Protein AF-A0A9E3NY22-F1 (afdb_monomer)

Radius of gyration: 21.85 Å; Cα contacts (8 Å, |Δi|>4): 59; chains: 1; bounding box: 36×54×56 Å

Foldseek 3Di:
DDDDDDDDDDDDDDDDPDDDDDDDPPPPDLDLPQVLQRLLLVLLVVLLVQDDPVVSVVSVVVSVVVSVVSNVLSVDPVSSVVVNVVSNVSSVVQVPDPSRD

pLDDT: mean 80.0, std 20.66, range [36.31, 97.12]

Structure (mmCIF, N/CA/C/O backbone):
data_AF-A0A9E3NY22-F1
#
_entry.id   AF-A0A9E3NY22-F1
#
loop_
_atom_site.group_PDB
_atom_site.id
_atom_site.type_symbol
_atom_site.label_atom_id
_atom_site.label_alt_id
_atom_site.label_comp_id
_atom_site.label_asym_id
_atom_site.label_entity_id
_atom_site.label_seq_id
_atom_site.pdbx_PDB_ins_code
_atom_site.Cartn_x
_atom_site.Cartn_y
_atom_site.Cartn_z
_atom_site.occupancy
_atom_site.B_iso_or_equiv
_atom_site.auth_seq_id
_atom_site.auth_comp_id
_atom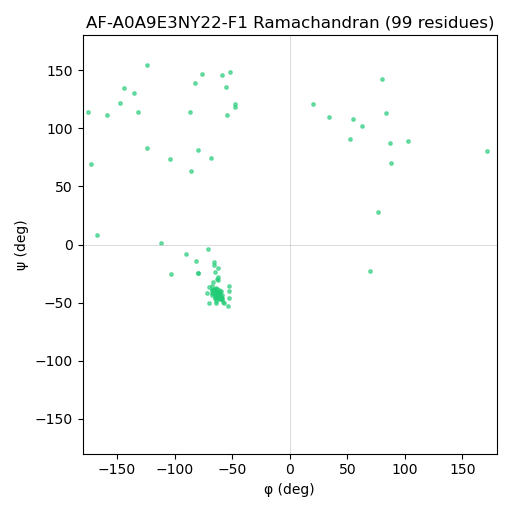_site.auth_asym_id
_atom_site.auth_atom_id
_atom_site.pdbx_PDB_model_num
ATOM 1 N N . MET A 1 1 ? -17.532 44.642 30.532 1.00 47.47 1 MET A N 1
ATOM 2 C CA . MET A 1 1 ? -17.579 44.009 29.195 1.00 47.47 1 MET A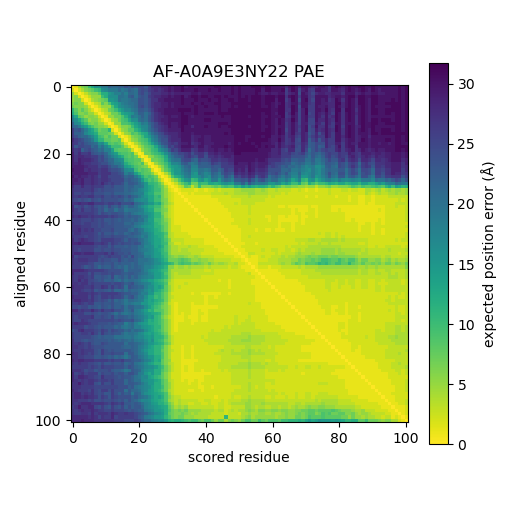 CA 1
ATOM 3 C C . MET A 1 1 ? -16.280 44.417 28.505 1.00 47.47 1 MET A C 1
ATOM 5 O O . MET A 1 1 ? -16.144 45.592 28.230 1.00 47.47 1 MET A O 1
ATOM 9 N N . THR A 1 2 ? -15.215 43.622 28.385 1.00 36.31 2 THR A N 1
ATOM 10 C CA . THR A 1 2 ? -15.110 42.170 28.200 1.00 36.31 2 THR A CA 1
ATOM 11 C C . THR A 1 2 ? -13.710 41.722 28.657 1.00 36.31 2 THR A C 1
ATOM 13 O O . THR A 1 2 ? -12.732 42.068 28.013 1.00 36.31 2 THR A O 1
ATOM 16 N N . LYS A 1 3 ? -13.668 40.977 29.777 1.00 45.28 3 LYS A N 1
ATOM 17 C CA . LYS A 1 3 ? -12.682 39.933 30.149 1.00 45.28 3 LYS A CA 1
ATOM 18 C C . LYS A 1 3 ? -11.195 40.356 30.076 1.00 45.28 3 LYS A C 1
ATOM 20 O O . LYS A 1 3 ? -10.580 40.263 29.027 1.00 45.28 3 LYS A O 1
ATOM 25 N N . MET A 1 4 ? -10.565 40.874 31.142 1.00 47.03 4 MET A N 1
ATOM 26 C CA . MET A 1 4 ? -9.982 40.089 32.262 1.00 47.0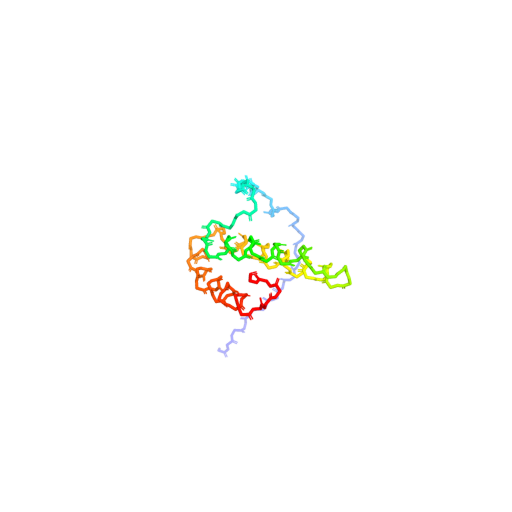3 4 MET A CA 1
ATOM 27 C C . MET A 1 4 ? -9.728 38.622 31.866 1.00 47.03 4 MET A C 1
ATOM 29 O O . MET A 1 4 ? -10.661 37.933 31.470 1.00 47.03 4 MET A O 1
ATOM 33 N N . ILE A 1 5 ? -8.517 38.078 31.918 1.00 52.38 5 ILE A N 1
ATOM 34 C CA . ILE A 1 5 ? -7.754 37.652 33.106 1.00 52.38 5 ILE A CA 1
ATOM 35 C C . ILE A 1 5 ? -6.393 37.230 32.490 1.00 52.38 5 ILE A C 1
ATOM 37 O O . ILE A 1 5 ? -6.382 36.471 31.527 1.00 52.38 5 ILE A O 1
ATOM 41 N N . VAL A 1 6 ? -5.278 37.918 32.776 1.00 44.03 6 VAL A N 1
ATOM 42 C CA . VAL A 1 6 ? -4.275 37.486 33.778 1.00 44.03 6 VAL A CA 1
ATOM 43 C C . VAL A 1 6 ? -3.797 36.057 33.452 1.00 44.03 6 VAL A C 1
ATOM 45 O O . VAL A 1 6 ? -4.557 35.107 33.513 1.00 44.03 6 VAL A O 1
ATOM 48 N N . GLY A 1 7 ? -2.579 35.845 32.963 1.00 43.50 7 GLY A N 1
ATOM 49 C CA . GLY A 1 7 ? -1.356 36.149 33.698 1.00 43.50 7 GLY A CA 1
ATOM 50 C C . GLY A 1 7 ? -1.067 35.024 34.702 1.00 43.50 7 GLY A C 1
ATOM 51 O O . GLY A 1 7 ? -1.992 34.522 35.324 1.00 43.50 7 GLY A O 1
ATOM 52 N N . VAL A 1 8 ? 0.220 34.703 34.873 1.00 48.53 8 VAL A N 1
ATOM 53 C CA . VAL A 1 8 ? 0.835 33.654 35.723 1.00 48.53 8 VAL A CA 1
ATOM 54 C C . VAL A 1 8 ? 1.267 32.437 34.894 1.00 48.53 8 VAL A C 1
ATOM 56 O O . VAL A 1 8 ? 0.462 31.603 34.506 1.00 48.53 8 VAL A O 1
ATOM 59 N N . ILE A 1 9 ? 2.497 32.415 34.371 1.00 49.12 9 ILE A N 1
ATOM 60 C CA . ILE A 1 9 ? 3.783 32.223 35.078 1.00 49.12 9 ILE A CA 1
ATOM 61 C C . ILE A 1 9 ? 3.857 30.846 35.743 1.00 49.12 9 ILE A C 1
ATOM 63 O O . ILE A 1 9 ? 3.311 30.616 36.812 1.00 49.12 9 ILE A O 1
ATOM 67 N N . ALA A 1 10 ? 4.595 29.977 35.052 1.00 60.19 10 ALA A N 1
ATOM 68 C CA . ALA A 1 10 ? 5.581 29.039 35.574 1.00 60.19 10 ALA A CA 1
ATOM 69 C C . ALA A 1 10 ? 5.326 28.424 36.960 1.00 60.19 10 ALA A C 1
ATOM 71 O O . ALA A 1 10 ? 5.612 29.034 37.988 1.00 60.19 10 ALA A O 1
ATOM 72 N N . LEU A 1 11 ? 5.014 27.126 36.961 1.00 51.62 11 LEU A N 1
ATOM 73 C CA . LEU A 1 11 ? 5.545 26.220 37.971 1.00 51.62 11 LEU A CA 1
ATOM 74 C C . LEU A 1 11 ? 6.032 24.923 37.314 1.00 51.62 11 LEU A C 1
ATOM 76 O O . LEU A 1 11 ? 5.350 24.308 36.500 1.00 51.62 11 LEU A O 1
ATOM 80 N N . CYS A 1 12 ? 7.256 24.561 37.677 1.00 51.03 12 CYS A N 1
ATOM 81 C CA . CYS A 1 12 ? 7.947 23.321 37.370 1.00 51.03 12 CYS A CA 1
ATOM 82 C C . CYS A 1 12 ? 7.113 22.104 37.815 1.00 51.03 12 CYS A C 1
ATOM 84 O O . CYS A 1 12 ? 6.603 22.092 38.933 1.00 51.03 12 CYS A O 1
ATOM 86 N N . GLY A 1 13 ? 7.011 21.074 36.973 1.00 47.62 13 GLY A N 1
ATOM 87 C CA . GLY A 1 13 ? 6.252 19.860 37.283 1.00 47.62 13 GLY A CA 1
ATOM 88 C C . GLY A 1 13 ? 6.442 18.769 36.237 1.00 47.62 13 GLY A C 1
ATOM 89 O O . GLY A 1 13 ? 5.543 18.471 35.459 1.00 47.62 13 GLY A O 1
ATOM 90 N N . LEU A 1 14 ? 7.651 18.215 36.203 1.00 60.56 14 LEU A N 1
ATOM 91 C CA . LEU A 1 14 ? 8.003 16.959 35.546 1.00 60.56 14 LEU A CA 1
ATOM 92 C C . LEU A 1 14 ? 7.052 15.824 36.005 1.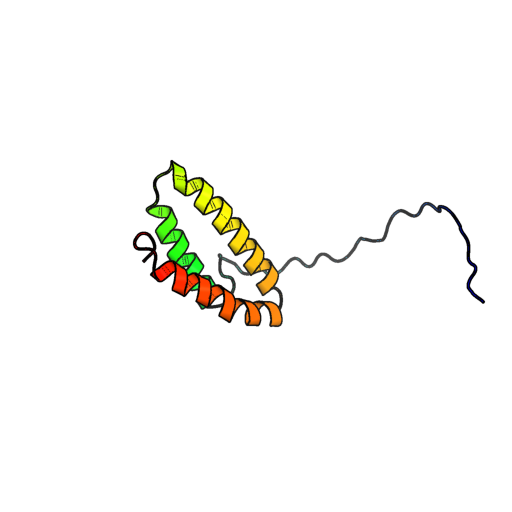00 60.56 14 LEU A C 1
ATOM 94 O O . LEU A 1 14 ? 6.663 15.797 37.171 1.00 60.56 14 LEU A O 1
ATOM 98 N N . CYS A 1 15 ? 6.794 14.862 35.106 1.00 49.06 15 CYS A N 1
ATOM 99 C CA . CYS A 1 15 ? 6.201 13.528 35.347 1.00 49.06 15 CYS A CA 1
ATOM 100 C C . CYS A 1 15 ? 4.658 13.409 35.338 1.00 49.06 15 CYS A C 1
ATOM 102 O O . CYS A 1 15 ? 4.049 13.386 36.400 1.00 49.06 15 CYS A O 1
ATOM 104 N N . ALA A 1 16 ? 4.045 13.195 34.157 1.00 53.72 16 ALA A N 1
ATOM 105 C CA . ALA A 1 16 ? 2.811 12.383 34.022 1.00 53.72 16 ALA A CA 1
ATOM 106 C C . ALA A 1 16 ? 2.398 11.974 32.581 1.00 53.72 16 ALA A C 1
ATOM 108 O O . ALA A 1 16 ? 1.336 11.382 32.420 1.00 53.72 16 ALA A O 1
ATOM 109 N N . PHE A 1 17 ? 3.195 12.186 31.523 1.00 55.72 17 PHE A N 1
ATOM 110 C CA . PHE A 1 17 ? 2.991 11.433 30.267 1.00 55.72 17 PHE A CA 1
ATOM 111 C C . PHE A 1 17 ? 3.732 10.091 30.352 1.00 55.72 17 PHE A C 1
ATOM 113 O O . PHE A 1 17 ? 4.700 9.846 29.638 1.00 55.72 17 PHE A O 1
ATOM 120 N N . ALA A 1 18 ? 3.323 9.242 31.295 1.00 54.91 18 ALA A N 1
ATOM 121 C CA . ALA A 1 18 ? 3.807 7.872 31.413 1.00 54.91 18 ALA A CA 1
ATOM 122 C C . ALA A 1 18 ? 2.674 6.942 31.865 1.00 54.91 18 ALA A C 1
ATOM 124 O O . ALA A 1 18 ? 1.965 7.239 32.822 1.00 54.91 18 ALA A O 1
ATOM 125 N N . CYS A 1 19 ? 2.603 5.802 31.169 1.00 41.22 19 CYS A N 1
ATOM 126 C CA . CYS A 1 19 ? 1.631 4.703 31.214 1.00 41.22 19 CYS A CA 1
ATOM 127 C C . CYS A 1 19 ? 0.362 4.962 30.365 1.00 41.22 19 CYS A C 1
ATOM 129 O O . CYS A 1 19 ? -0.435 5.829 30.674 1.00 41.22 19 CYS A O 1
ATOM 131 N N . ASN A 1 20 ? 0.086 4.235 29.279 1.00 53.91 20 ASN A N 1
ATOM 132 C CA . ASN A 1 20 ? 0.309 2.804 29.127 1.00 53.91 20 ASN A CA 1
ATOM 133 C C . ASN A 1 20 ? 0.662 2.405 27.685 1.00 53.91 20 ASN A C 1
ATOM 135 O O . ASN A 1 20 ? -0.103 2.599 26.741 1.00 53.91 20 ASN A O 1
ATOM 139 N N . LYS A 1 21 ? 1.834 1.786 27.571 1.00 57.78 21 LYS A N 1
ATOM 140 C CA . LYS A 1 21 ? 2.228 0.867 26.513 1.00 57.78 21 LYS A CA 1
ATOM 141 C C . LYS A 1 21 ? 1.178 -0.246 26.428 1.00 57.78 21 LYS A C 1
ATOM 143 O O . LYS A 1 21 ? 1.114 -1.104 27.298 1.00 57.78 21 LYS A O 1
ATOM 148 N N . LYS A 1 22 ? 0.419 -0.273 25.336 1.00 41.09 22 LYS A N 1
ATOM 149 C CA . LYS A 1 22 ? 0.000 -1.540 24.738 1.00 41.09 22 LYS A CA 1
ATOM 150 C C . LYS A 1 22 ? 0.439 -1.548 23.282 1.00 41.09 22 LYS A C 1
ATOM 152 O O . LYS A 1 22 ? -0.306 -1.208 22.371 1.00 41.09 22 LYS A O 1
ATOM 157 N N . GLU A 1 23 ? 1.703 -1.923 23.099 1.00 51.97 23 GLU A N 1
ATOM 158 C CA . GLU A 1 23 ? 2.026 -2.848 22.018 1.00 51.97 23 GLU A CA 1
ATOM 159 C C . GLU A 1 23 ? 1.016 -3.993 22.095 1.00 51.97 23 GLU A C 1
ATOM 161 O O . GLU A 1 23 ? 0.871 -4.613 23.145 1.00 51.97 23 GLU A O 1
ATOM 166 N N . GLU A 1 24 ? 0.234 -4.152 21.034 1.00 45.25 24 GLU A N 1
ATOM 167 C CA . GLU A 1 24 ? 0.072 -5.401 20.286 1.00 45.25 24 GLU A CA 1
ATOM 168 C C . GLU A 1 24 ? -1.078 -5.212 19.290 1.00 45.25 24 GLU A C 1
ATOM 170 O O . GLU A 1 24 ? -2.207 -5.647 19.490 1.00 45.25 24 GLU A O 1
ATOM 175 N N . ALA A 1 25 ? -0.772 -4.575 18.162 1.00 44.22 25 ALA A N 1
ATOM 176 C CA . ALA A 1 25 ? -1.301 -5.064 16.900 1.00 44.22 25 ALA A CA 1
ATOM 177 C C . ALA A 1 25 ? -0.140 -5.780 16.215 1.00 44.22 25 ALA A C 1
ATOM 179 O O . ALA A 1 25 ? 0.485 -5.270 15.288 1.00 44.22 25 ALA A O 1
ATOM 180 N N . SER A 1 26 ? 0.180 -6.967 16.732 1.00 43.66 26 SER A N 1
ATOM 181 C CA . SER A 1 26 ? 0.946 -7.953 15.983 1.00 43.66 26 SER A CA 1
ATOM 182 C C . SER A 1 26 ? 0.050 -8.452 14.845 1.00 43.66 26 SER A C 1
ATOM 184 O O . SER A 1 26 ? -0.516 -9.538 14.895 1.00 43.66 26 SER A O 1
ATOM 186 N N . ALA A 1 27 ? -0.137 -7.620 13.818 1.00 45.41 27 ALA A N 1
ATOM 187 C CA . ALA A 1 27 ? -0.486 -8.101 12.493 1.00 45.41 27 ALA A CA 1
ATOM 188 C C . ALA A 1 27 ? 0.829 -8.579 11.880 1.00 45.41 27 ALA A C 1
ATOM 190 O O . ALA A 1 27 ? 1.538 -7.851 11.185 1.00 45.41 27 ALA A O 1
ATOM 191 N N . SER A 1 28 ? 1.204 -9.797 12.264 1.00 41.47 28 SER A N 1
ATOM 192 C CA . SER A 1 28 ? 2.286 -10.532 11.631 1.00 41.47 28 SER A CA 1
ATOM 193 C C . SER A 1 28 ? 2.108 -10.475 10.112 1.00 41.47 28 SER A C 1
ATOM 195 O O . SER A 1 28 ? 1.093 -10.918 9.586 1.00 41.47 28 SER A O 1
ATOM 197 N N . GLY A 1 29 ? 3.112 -9.924 9.427 1.00 48.22 29 GLY A N 1
ATOM 198 C CA . GLY A 1 29 ? 3.327 -10.127 7.996 1.00 48.22 29 GLY A CA 1
ATOM 199 C C . GLY A 1 29 ? 2.602 -9.166 7.058 1.00 48.22 29 GLY A C 1
ATOM 200 O O . GLY A 1 29 ? 1.724 -9.586 6.320 1.00 48.22 29 GLY A O 1
ATOM 201 N N . GLY A 1 30 ? 3.022 -7.897 7.018 1.00 62.12 30 GLY A N 1
ATOM 202 C CA . GLY A 1 30 ? 2.872 -7.014 5.845 1.00 62.12 30 GLY A CA 1
ATOM 203 C C . GLY A 1 30 ? 1.462 -6.534 5.470 1.00 62.12 30 GLY A C 1
ATOM 204 O O . GLY A 1 30 ? 1.361 -5.482 4.846 1.00 62.12 30 GLY A O 1
ATOM 205 N N . ALA A 1 31 ? 0.410 -7.239 5.882 1.00 77.19 31 ALA A N 1
ATOM 206 C CA . ALA A 1 31 ? -0.968 -6.990 5.490 1.00 77.19 31 ALA A CA 1
ATOM 207 C C . ALA A 1 31 ? -1.630 -5.877 6.320 1.00 77.19 31 ALA A C 1
ATOM 209 O O . ALA A 1 31 ? -1.479 -5.798 7.541 1.00 77.19 31 ALA A O 1
ATOM 210 N 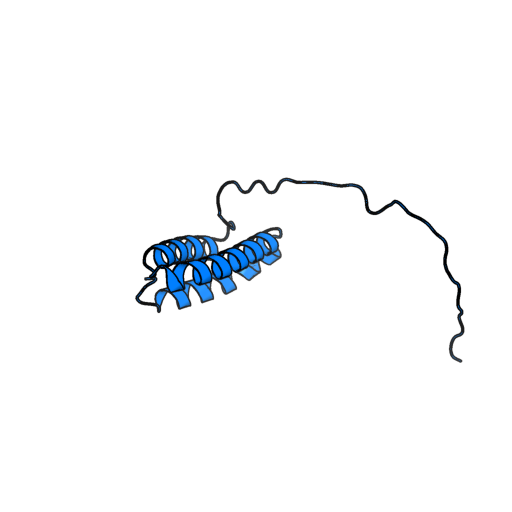N . ILE A 1 32 ? -2.396 -5.034 5.635 1.00 92.69 32 ILE A N 1
ATOM 211 C CA . ILE A 1 32 ? -3.251 -3.964 6.162 1.00 92.69 32 ILE A CA 1
ATOM 212 C C . ILE A 1 32 ? -4.576 -4.546 6.683 1.00 92.69 32 ILE A C 1
ATOM 214 O O . ILE A 1 32 ? -5.222 -3.970 7.566 1.00 92.69 32 ILE A O 1
ATOM 218 N N . GLY A 1 33 ? -4.986 -5.709 6.162 1.00 93.19 33 GLY A N 1
ATOM 219 C CA . GLY A 1 33 ? -6.272 -6.329 6.478 1.00 93.19 33 GLY A CA 1
ATOM 220 C C . GLY A 1 33 ? -7.437 -5.645 5.760 1.00 93.19 33 GLY A C 1
ATOM 221 O O . GLY A 1 33 ? -8.557 -5.627 6.275 1.00 93.19 33 GLY A O 1
ATOM 222 N N . VAL A 1 34 ? -7.146 -5.052 4.601 1.00 95.25 34 VAL A N 1
ATOM 223 C CA . VAL A 1 34 ? -8.092 -4.488 3.636 1.00 95.25 34 VAL A CA 1
ATOM 224 C C . VAL A 1 34 ? -7.667 -5.048 2.286 1.00 95.25 34 VAL A C 1
ATOM 226 O O . VAL A 1 34 ? -6.571 -4.734 1.822 1.00 95.25 34 VAL A O 1
ATOM 229 N N . GLN A 1 35 ? -8.515 -5.885 1.685 1.00 96.00 35 GLN A N 1
ATOM 230 C CA . GLN A 1 35 ? -8.153 -6.709 0.528 1.00 96.00 35 GLN A CA 1
ATOM 231 C C . GLN A 1 35 ? -7.536 -5.879 -0.603 1.00 96.00 35 GLN A C 1
ATOM 233 O O . GLN A 1 35 ? -6.479 -6.221 -1.114 1.00 96.00 35 GLN A O 1
ATOM 238 N N . GLU A 1 36 ? -8.141 -4.742 -0.936 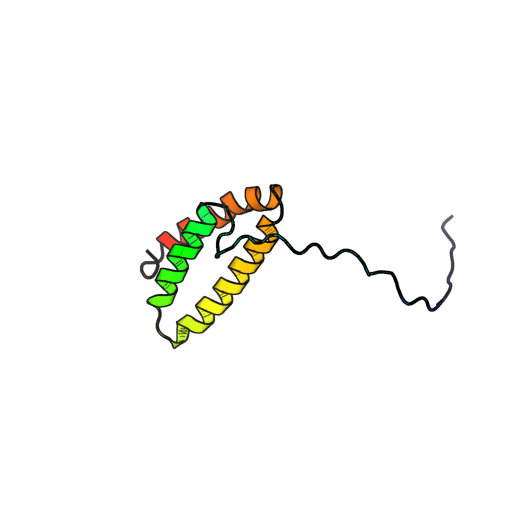1.00 95.06 36 GLU A N 1
ATOM 239 C CA . GLU A 1 36 ? -7.683 -3.876 -2.020 1.00 95.06 36 GLU A CA 1
ATOM 240 C C . GLU A 1 36 ? -6.315 -3.236 -1.725 1.00 95.06 36 GLU A C 1
ATOM 242 O O . GLU A 1 36 ? -5.519 -3.028 -2.640 1.00 95.06 36 GLU A O 1
ATOM 247 N N . CYS A 1 37 ? -6.011 -2.947 -0.454 1.00 96.88 37 CYS A N 1
ATOM 248 C CA . CYS A 1 37 ? -4.688 -2.461 -0.053 1.00 96.88 37 CYS A CA 1
ATOM 249 C C . CYS A 1 37 ? -3.646 -3.576 -0.135 1.00 96.88 37 CYS A C 1
ATOM 251 O O . CYS A 1 37 ? -2.530 -3.341 -0.593 1.00 96.88 37 CYS A O 1
ATOM 253 N N . ASP A 1 38 ? -4.009 -4.780 0.307 1.00 96.19 38 ASP A N 1
ATOM 254 C CA . ASP A 1 38 ? -3.120 -5.941 0.320 1.00 96.19 38 ASP A CA 1
ATOM 255 C C . ASP A 1 38 ? -2.785 -6.398 -1.112 1.00 96.19 38 ASP A C 1
ATOM 257 O O . ASP A 1 38 ? -1.626 -6.684 -1.424 1.00 96.19 38 ASP A O 1
ATOM 261 N N . ASP A 1 39 ? -3.769 -6.356 -2.015 1.00 95.31 39 ASP A N 1
ATOM 262 C CA . ASP A 1 39 ? -3.584 -6.608 -3.445 1.00 95.31 39 ASP A CA 1
ATOM 263 C C . ASP A 1 39 ? -2.678 -5.555 -4.092 1.00 95.31 39 ASP A C 1
ATOM 265 O O . ASP A 1 39 ? -1.746 -5.912 -4.820 1.00 95.31 39 ASP A O 1
ATOM 269 N N . TYR A 1 40 ? -2.889 -4.267 -3.788 1.00 95.44 40 TYR A N 1
ATOM 270 C CA . TYR A 1 40 ? -1.999 -3.196 -4.247 1.00 95.44 40 TYR A CA 1
ATOM 271 C C . TYR A 1 40 ? -0.569 -3.417 -3.760 1.00 95.44 40 TYR A C 1
ATOM 273 O O . TYR A 1 40 ? 0.363 -3.332 -4.555 1.00 95.44 40 TYR A O 1
ATOM 281 N N . ILE A 1 41 ? -0.382 -3.742 -2.478 1.00 95.12 41 ILE A N 1
ATOM 282 C CA . ILE A 1 41 ? 0.941 -3.975 -1.891 1.00 95.12 41 ILE A CA 1
ATOM 283 C C . ILE A 1 41 ? 1.667 -5.086 -2.640 1.00 95.12 41 ILE A C 1
ATOM 285 O O . ILE A 1 41 ? 2.808 -4.902 -3.066 1.00 95.12 41 ILE A O 1
ATOM 289 N N . LYS A 1 42 ? 0.985 -6.212 -2.852 1.00 94.25 42 LYS A N 1
ATOM 290 C CA . LYS A 1 42 ? 1.545 -7.363 -3.557 1.00 94.25 42 LYS A CA 1
ATOM 291 C C . LYS A 1 42 ? 1.919 -7.022 -5.002 1.00 94.25 42 LYS A C 1
ATOM 293 O O . LYS A 1 42 ? 3.016 -7.366 -5.444 1.00 94.25 42 LYS A O 1
ATOM 298 N N . GLN A 1 43 ? 1.034 -6.349 -5.738 1.00 94.06 43 GLN A N 1
ATOM 299 C CA . GLN A 1 43 ? 1.292 -5.971 -7.132 1.00 94.06 43 GLN A CA 1
ATOM 300 C C . GLN A 1 43 ? 2.411 -4.931 -7.245 1.00 94.06 43 GLN A C 1
ATOM 302 O O . GLN A 1 43 ? 3.297 -5.059 -8.089 1.00 94.06 43 GLN A O 1
ATOM 307 N N . TYR A 1 44 ? 2.426 -3.934 -6.361 1.00 94.56 44 TYR A N 1
ATOM 308 C CA . TYR A 1 44 ? 3.434 -2.881 -6.379 1.00 94.56 44 TYR A CA 1
ATOM 309 C C . TYR A 1 44 ? 4.823 -3.417 -6.014 1.00 94.56 44 TYR A C 1
ATOM 311 O O . TYR A 1 44 ? 5.797 -3.060 -6.670 1.00 94.56 44 TYR A O 1
ATOM 319 N N . GLN A 1 45 ? 4.929 -4.331 -5.042 1.00 93.19 45 GLN A N 1
ATOM 320 C CA . GLN A 1 45 ? 6.190 -5.021 -4.730 1.00 93.19 45 GLN A CA 1
ATOM 321 C C . GLN A 1 45 ? 6.719 -5.801 -5.937 1.00 93.19 45 GLN A C 1
ATOM 323 O O . GLN A 1 45 ? 7.877 -5.638 -6.318 1.00 93.19 45 GLN A O 1
ATOM 328 N N . ALA A 1 46 ? 5.851 -6.569 -6.601 1.00 92.75 46 ALA A N 1
ATOM 329 C CA . ALA A 1 46 ? 6.218 -7.277 -7.824 1.00 92.75 46 ALA A CA 1
ATOM 330 C C . ALA A 1 46 ? 6.630 -6.319 -8.959 1.00 92.75 46 ALA A C 1
ATOM 332 O O . ALA A 1 46 ? 7.462 -6.677 -9.793 1.00 92.75 46 ALA A O 1
ATOM 333 N N . CYS A 1 47 ? 6.067 -5.106 -8.999 1.00 93.25 47 CYS A N 1
ATOM 334 C CA . CYS A 1 47 ? 6.472 -4.068 -9.943 1.00 93.25 47 CYS A CA 1
ATOM 335 C C . CYS A 1 47 ? 7.860 -3.502 -9.628 1.00 93.25 47 CYS A C 1
ATOM 337 O O . CYS A 1 47 ? 8.718 -3.450 -10.508 1.00 93.25 47 CYS A O 1
ATOM 339 N N . ILE A 1 48 ? 8.096 -3.112 -8.371 1.00 93.38 48 ILE A N 1
ATOM 340 C CA . ILE A 1 48 ? 9.379 -2.598 -7.876 1.00 93.38 48 ILE A CA 1
ATOM 341 C C . ILE A 1 48 ? 10.518 -3.572 -8.216 1.00 93.38 48 ILE A C 1
ATOM 343 O O . ILE A 1 48 ? 11.597 -3.144 -8.626 1.00 93.38 48 ILE A O 1
ATOM 347 N N . ASP A 1 49 ? 10.284 -4.881 -8.106 1.00 90.81 49 ASP A N 1
ATOM 348 C CA . ASP A 1 49 ? 11.297 -5.891 -8.417 1.00 90.81 49 ASP A CA 1
ATOM 349 C C . ASP A 1 49 ? 11.731 -5.926 -9.884 1.00 90.81 49 ASP A C 1
ATOM 351 O O . ASP A 1 49 ? 12.859 -6.324 -10.175 1.00 90.81 49 ASP A O 1
ATOM 355 N N . LYS A 1 50 ? 10.880 -5.444 -10.793 1.00 90.56 50 LYS A N 1
ATOM 356 C CA . LYS A 1 50 ? 11.174 -5.311 -12.225 1.00 90.56 50 LYS A CA 1
ATOM 357 C C . LYS A 1 50 ? 11.798 -3.954 -12.582 1.00 90.56 50 LYS A C 1
ATOM 359 O O . LYS A 1 50 ? 12.204 -3.761 -13.727 1.00 90.56 50 LYS A O 1
ATOM 364 N N . MET A 1 51 ? 11.856 -2.998 -11.649 1.00 90.81 51 MET A N 1
ATOM 365 C CA . MET A 1 51 ? 12.382 -1.658 -11.918 1.00 90.81 51 MET A CA 1
ATOM 366 C C . MET A 1 51 ? 13.919 -1.637 -11.984 1.00 90.81 51 MET A C 1
ATOM 368 O O . MET A 1 51 ? 14.587 -2.336 -11.218 1.00 90.81 51 MET A O 1
ATOM 372 N N . PRO A 1 52 ? 14.515 -0.770 -12.826 1.00 92.31 52 PRO A N 1
ATOM 373 C CA . PRO A 1 52 ? 15.950 -0.502 -12.784 1.00 92.31 52 PRO A CA 1
ATOM 374 C C . PRO A 1 52 ? 16.386 0.027 -11.411 1.00 92.31 52 PRO A C 1
ATOM 376 O O . PRO A 1 52 ? 15.670 0.812 -10.785 1.00 92.31 52 PRO A O 1
ATOM 379 N N . ALA A 1 53 ? 17.596 -0.332 -10.970 1.00 87.88 53 ALA A N 1
ATOM 380 C CA . ALA A 1 53 ? 18.113 0.008 -9.638 1.00 87.88 53 ALA A CA 1
ATOM 381 C C . ALA A 1 53 ? 18.044 1.513 -9.304 1.00 87.88 53 ALA A C 1
ATOM 383 O O . ALA A 1 53 ? 17.736 1.878 -8.171 1.00 87.88 53 ALA A O 1
ATOM 384 N N . ALA A 1 54 ? 18.259 2.379 -10.302 1.00 87.00 54 ALA A N 1
ATOM 385 C CA . ALA A 1 54 ? 18.192 3.835 -10.153 1.00 87.00 54 ALA A CA 1
ATOM 386 C C . ALA A 1 54 ? 16.800 4.353 -9.739 1.00 87.00 54 ALA A C 1
ATOM 388 O O . ALA A 1 54 ? 16.704 5.388 -9.089 1.00 87.00 54 ALA A O 1
ATOM 389 N N . SER A 1 55 ? 15.728 3.642 -10.099 1.00 90.12 55 SER A N 1
ATOM 390 C CA . SER A 1 55 ? 14.341 4.011 -9.774 1.00 90.12 55 SER A CA 1
ATOM 391 C C . SER A 1 55 ? 13.765 3.173 -8.631 1.00 90.12 55 SER A C 1
ATOM 393 O O . SER A 1 55 ? 12.887 3.641 -7.906 1.00 90.12 55 SER A O 1
ATOM 395 N N . LYS A 1 56 ? 14.291 1.954 -8.442 1.00 92.75 56 LYS A N 1
ATOM 396 C CA . LYS A 1 56 ? 13.835 0.984 -7.441 1.00 92.75 56 LYS A CA 1
ATOM 397 C C . LYS A 1 56 ? 13.887 1.547 -6.017 1.00 92.75 56 LYS A C 1
ATOM 399 O O . LYS A 1 56 ? 12.874 1.540 -5.329 1.00 92.75 56 LYS A O 1
ATOM 404 N N . SER A 1 57 ? 15.020 2.123 -5.605 1.00 91.69 57 SER A N 1
ATOM 405 C CA . SER A 1 57 ? 15.202 2.620 -4.228 1.00 91.69 57 SER A CA 1
ATOM 406 C C . SER A 1 57 ? 14.231 3.753 -3.856 1.00 91.69 57 SER A C 1
ATOM 408 O O . SER A 1 57 ? 13.661 3.771 -2.760 1.00 91.69 57 SER A O 1
ATOM 410 N N . THR A 1 58 ? 13.985 4.686 -4.781 1.00 91.94 58 THR A N 1
ATOM 411 C CA . THR A 1 58 ? 13.002 5.759 -4.574 1.00 91.94 58 THR A CA 1
ATOM 412 C C . THR A 1 58 ? 11.581 5.201 -4.508 1.00 91.94 58 THR A C 1
ATOM 414 O O . THR A 1 58 ? 10.812 5.604 -3.634 1.00 91.94 58 THR A O 1
ATOM 417 N N . ALA A 1 59 ? 11.241 4.244 -5.381 1.00 93.44 59 ALA A N 1
ATOM 418 C CA . ALA A 1 59 ? 9.934 3.593 -5.378 1.00 93.44 59 ALA A CA 1
ATOM 419 C C . ALA A 1 59 ? 9.683 2.805 -4.081 1.00 93.44 59 ALA A C 1
ATOM 421 O O . ALA A 1 59 ? 8.612 2.938 -3.496 1.00 93.44 59 ALA A O 1
ATOM 422 N N . GLU A 1 60 ? 10.674 2.056 -3.589 1.00 93.56 60 GLU A N 1
ATOM 423 C CA . GLU A 1 60 ? 10.615 1.330 -2.313 1.00 93.56 60 GLU A CA 1
ATOM 424 C C . GLU A 1 60 ? 10.400 2.266 -1.128 1.00 93.56 60 GLU A C 1
ATOM 426 O O . GLU A 1 60 ? 9.564 1.997 -0.266 1.00 93.56 60 GLU A O 1
ATOM 431 N N . THR A 1 61 ? 11.122 3.387 -1.099 1.00 9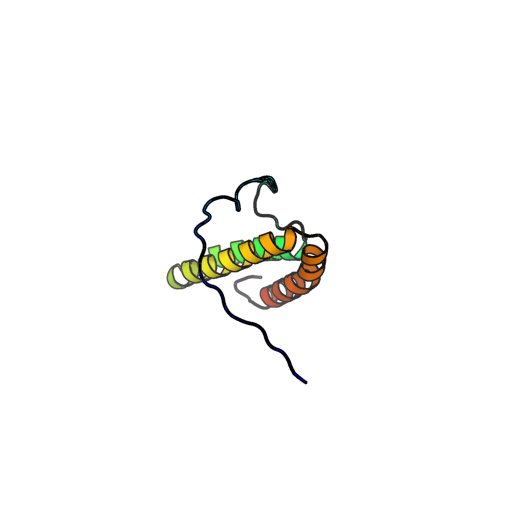4.50 61 THR A N 1
ATOM 432 C CA . THR A 1 61 ? 11.008 4.368 -0.015 1.00 94.50 61 THR A CA 1
ATOM 433 C C . THR A 1 61 ? 9.608 4.979 0.020 1.00 94.50 61 THR A C 1
ATOM 435 O O . THR A 1 61 ? 8.962 4.975 1.070 1.00 94.50 61 THR A O 1
ATOM 438 N N . GLY A 1 62 ? 9.107 5.456 -1.125 1.00 94.00 62 GLY A N 1
ATOM 439 C CA . GLY A 1 62 ? 7.759 6.023 -1.221 1.00 94.00 62 GLY A CA 1
ATOM 440 C C . GLY A 1 62 ? 6.673 4.997 -0.892 1.00 94.00 62 GLY A C 1
ATOM 441 O O . GLY A 1 62 ? 5.747 5.286 -0.133 1.00 94.00 62 GLY A O 1
ATOM 442 N N . PHE A 1 63 ? 6.835 3.771 -1.387 1.00 94.88 63 PHE A N 1
ATOM 443 C CA . PHE A 1 63 ? 5.924 2.669 -1.108 1.00 94.88 63 PHE A CA 1
ATOM 444 C C . PHE A 1 63 ? 5.879 2.319 0.380 1.00 94.88 63 PHE A C 1
ATOM 446 O O . PHE A 1 63 ? 4.796 2.211 0.950 1.00 94.88 63 PHE A O 1
ATOM 453 N N . LYS A 1 64 ? 7.037 2.214 1.042 1.00 94.56 64 LYS A N 1
ATOM 454 C CA . LYS A 1 64 ? 7.105 1.941 2.481 1.00 94.56 64 LYS A CA 1
ATOM 455 C C . LYS A 1 64 ? 6.372 3.011 3.290 1.00 94.56 64 LYS A C 1
ATOM 457 O O . LYS A 1 64 ? 5.593 2.664 4.173 1.00 94.56 64 LYS A O 1
ATOM 462 N N . VAL A 1 65 ? 6.588 4.291 2.977 1.00 96.12 65 VAL A N 1
ATOM 463 C CA . VAL A 1 65 ? 5.899 5.406 3.653 1.00 96.12 65 VAL A CA 1
ATOM 464 C C . VAL A 1 65 ? 4.382 5.287 3.498 1.00 96.12 65 VAL A C 1
ATOM 466 O O . VAL A 1 65 ? 3.651 5.450 4.474 1.00 96.12 65 VAL A O 1
ATOM 469 N N . GLN A 1 66 ? 3.903 4.954 2.298 1.00 94.88 66 GLN A N 1
ATOM 470 C CA . GLN A 1 66 ? 2.476 4.772 2.050 1.00 94.88 66 GLN A CA 1
ATOM 471 C C . GLN A 1 66 ? 1.896 3.582 2.824 1.00 94.88 66 GLN A C 1
ATOM 473 O O . GLN A 1 66 ? 0.865 3.724 3.480 1.00 94.88 66 GLN A O 1
ATOM 478 N N . VAL A 1 67 ? 2.575 2.433 2.806 1.00 95.44 67 VAL A N 1
ATOM 479 C CA . VAL A 1 67 ? 2.151 1.236 3.546 1.00 95.44 67 VAL A CA 1
ATOM 480 C C . VAL A 1 67 ? 2.116 1.496 5.050 1.00 9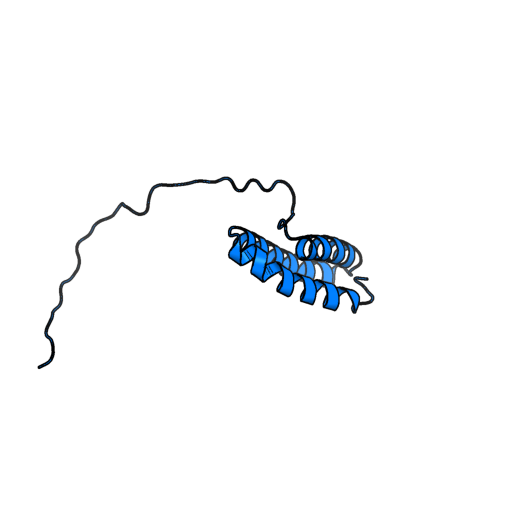5.44 67 VAL A C 1
ATOM 482 O O . VAL A 1 67 ? 1.167 1.087 5.715 1.00 95.44 67 VAL A O 1
ATOM 485 N N . ASP A 1 68 ? 3.104 2.200 5.599 1.00 95.88 68 ASP A N 1
ATOM 486 C CA . ASP A 1 68 ? 3.132 2.537 7.025 1.00 95.88 68 ASP A CA 1
ATOM 487 C C . ASP A 1 68 ? 1.984 3.489 7.406 1.00 95.88 68 ASP A C 1
ATOM 489 O O . ASP A 1 68 ? 1.339 3.292 8.439 1.00 95.88 68 ASP A O 1
ATOM 493 N N . ALA A 1 69 ? 1.656 4.462 6.548 1.00 95.56 69 ALA A N 1
ATOM 494 C CA . ALA A 1 69 ? 0.495 5.328 6.743 1.00 95.56 69 ALA A CA 1
ATOM 495 C C . ALA A 1 69 ? -0.823 4.534 6.714 1.00 95.56 69 ALA A C 1
ATOM 497 O O . ALA A 1 69 ? -1.685 4.730 7.571 1.00 95.56 69 ALA A O 1
ATOM 498 N N . TRP A 1 70 ? -0.970 3.587 5.783 1.00 95.88 70 TRP A N 1
ATOM 499 C CA . TRP A 1 70 ? -2.147 2.718 5.723 1.00 95.88 70 TRP A CA 1
ATOM 500 C C . TRP A 1 70 ? -2.251 1.793 6.931 1.00 95.88 70 TRP A C 1
ATOM 502 O O . TRP A 1 70 ? -3.348 1.612 7.450 1.00 95.88 70 TRP A O 1
ATOM 512 N N . LYS A 1 71 ? -1.134 1.261 7.443 1.00 95.62 71 LYS A N 1
ATOM 513 C CA . LYS A 1 71 ? -1.130 0.484 8.694 1.00 95.62 71 LYS A CA 1
ATOM 514 C C . LYS A 1 71 ? -1.621 1.318 9.872 1.00 95.62 71 LYS A C 1
ATOM 516 O O . LYS A 1 71 ? -2.427 0.831 10.660 1.00 95.62 71 LYS A O 1
ATOM 521 N N . ALA A 1 72 ? -1.176 2.571 9.971 1.00 95.19 72 ALA A N 1
ATOM 522 C CA . ALA A 1 72 ? -1.630 3.483 11.015 1.00 95.19 72 ALA A CA 1
ATOM 523 C C . ALA A 1 72 ? -3.136 3.776 10.900 1.00 95.19 72 ALA A C 1
ATOM 525 O O . ALA A 1 72 ? -3.852 3.693 11.895 1.00 95.19 72 ALA A O 1
ATOM 526 N N . SER A 1 73 ? -3.648 4.041 9.693 1.00 93.81 73 SER A N 1
ATOM 527 C CA . SER A 1 73 ? -5.090 4.218 9.465 1.00 93.81 73 SER A CA 1
ATOM 528 C C . SER A 1 73 ? -5.888 2.941 9.745 1.00 93.81 73 SER A C 1
ATOM 530 O O . SER A 1 73 ? -6.971 2.997 10.318 1.00 93.81 73 SER A O 1
ATOM 532 N N . ALA A 1 74 ? -5.346 1.772 9.409 1.00 95.94 74 ALA A N 1
ATOM 533 C CA . ALA A 1 74 ? -5.986 0.483 9.642 1.00 95.94 74 ALA A CA 1
ATOM 534 C C . ALA A 1 74 ? -6.034 0.070 11.125 1.00 95.94 74 ALA A C 1
ATOM 536 O O . ALA A 1 74 ? -6.646 -0.948 11.452 1.00 95.94 74 ALA A O 1
ATOM 537 N N . ALA A 1 75 ? -5.445 0.855 12.033 1.00 94.81 75 ALA A N 1
ATOM 538 C CA . ALA A 1 75 ? -5.570 0.638 13.472 1.00 94.81 75 ALA A CA 1
ATOM 539 C C . ALA A 1 75 ? -7.008 0.846 13.990 1.00 94.81 75 ALA A C 1
ATOM 541 O O . ALA A 1 75 ? -7.327 0.406 15.094 1.00 94.81 75 ALA A O 1
ATOM 542 N N . THR A 1 76 ? -7.893 1.480 13.208 1.00 94.50 76 THR A N 1
ATOM 543 C CA . THR A 1 76 ? -9.310 1.674 13.552 1.00 94.50 76 THR A CA 1
ATOM 544 C C . THR A 1 76 ? -10.238 1.103 12.477 1.00 94.50 76 THR A C 1
ATOM 546 O O . THR A 1 76 ? -9.881 0.993 11.303 1.00 94.50 76 THR A O 1
ATOM 549 N N . ALA A 1 77 ? -11.465 0.738 12.864 1.00 93.69 77 ALA A N 1
ATOM 550 C CA . ALA A 1 77 ? -12.463 0.218 11.924 1.00 93.69 77 ALA A CA 1
ATOM 551 C C . ALA A 1 77 ? -12.888 1.267 10.880 1.00 93.69 77 ALA A C 1
ATOM 553 O O . ALA A 1 77 ? -13.040 0.940 9.704 1.00 93.69 77 ALA A O 1
ATOM 554 N N . GLU A 1 78 ? -13.029 2.526 11.298 1.00 94.94 78 GLU A N 1
ATOM 555 C CA . GLU A 1 78 ? -13.329 3.651 10.407 1.00 94.94 78 GLU A CA 1
ATOM 556 C C . GLU A 1 78 ? -12.202 3.878 9.394 1.00 94.94 78 GLU A C 1
ATOM 558 O O . GLU A 1 78 ? -12.460 3.999 8.197 1.00 94.94 78 GLU A O 1
ATOM 563 N N . GLY A 1 79 ? -10.942 3.838 9.840 1.00 95.25 79 GLY A N 1
ATOM 564 C CA . GLY A 1 79 ? -9.798 3.981 8.947 1.00 95.25 79 GLY A CA 1
ATOM 565 C C . GLY A 1 79 ? -9.684 2.825 7.952 1.00 95.25 79 GLY A C 1
ATOM 566 O O . GLY A 1 79 ? -9.469 3.067 6.766 1.00 95.25 79 GLY A O 1
ATOM 567 N N . LYS A 1 80 ? -9.943 1.576 8.371 1.00 94.75 80 LYS A N 1
ATOM 568 C CA . LYS A 1 80 ? -10.067 0.441 7.434 1.00 94.75 80 LYS A CA 1
ATOM 569 C C . LYS A 1 80 ? -11.188 0.643 6.413 1.00 94.75 80 LYS A C 1
ATOM 571 O O . LYS A 1 80 ? -11.013 0.297 5.247 1.00 94.75 80 LYS A O 1
ATOM 576 N N . ALA A 1 81 ? -12.332 1.189 6.826 1.00 95.00 81 ALA A N 1
ATOM 577 C CA . ALA A 1 81 ? -13.443 1.463 5.918 1.00 95.00 81 ALA A CA 1
ATOM 578 C C . ALA A 1 81 ? -13.078 2.533 4.876 1.00 95.00 81 ALA A C 1
ATOM 580 O O . ALA A 1 81 ? -13.338 2.332 3.691 1.00 95.00 81 ALA A O 1
ATOM 581 N N . ALA A 1 82 ? -12.414 3.616 5.293 1.00 94.50 82 ALA A N 1
ATOM 582 C CA . ALA A 1 82 ? -11.916 4.653 4.389 1.00 94.50 82 ALA A CA 1
ATOM 583 C C . ALA A 1 82 ? -10.856 4.118 3.407 1.00 94.50 82 ALA A C 1
ATOM 585 O O . ALA A 1 82 ? -10.860 4.470 2.224 1.00 94.50 82 ALA A O 1
ATOM 586 N N . LEU A 1 83 ? -9.980 3.223 3.875 1.00 96.88 83 LEU A N 1
ATOM 587 C CA . LEU A 1 83 ? -8.933 2.617 3.055 1.00 96.88 83 LEU A CA 1
ATOM 588 C C . LEU A 1 83 ? -9.473 1.765 1.906 1.00 96.88 83 LEU A C 1
ATOM 590 O O . LEU A 1 83 ? -8.824 1.726 0.870 1.00 96.88 83 LEU A O 1
ATOM 594 N N . LYS A 1 84 ? -10.654 1.141 2.019 1.00 95.06 84 LYS A N 1
ATOM 595 C CA . LYS A 1 84 ? -11.234 0.350 0.913 1.00 95.06 84 LYS A CA 1
ATOM 596 C C . LYS A 1 84 ? -11.317 1.155 -0.384 1.00 95.06 84 LYS A C 1
ATOM 598 O O . LYS A 1 84 ? -10.788 0.742 -1.413 1.00 95.06 84 LYS A O 1
ATOM 603 N N . THR A 1 85 ? -11.931 2.336 -0.323 1.00 94.38 85 THR A N 1
ATOM 604 C CA . THR A 1 85 ? -12.089 3.208 -1.496 1.00 94.38 85 THR A CA 1
ATOM 605 C C . THR A 1 85 ? -10.745 3.759 -1.968 1.00 94.38 85 THR A C 1
ATOM 607 O O . THR A 1 85 ? -10.471 3.761 -3.167 1.00 94.38 85 THR A O 1
ATOM 610 N N . GLY A 1 86 ? -9.890 4.197 -1.037 1.00 94.81 86 GLY A N 1
ATOM 611 C CA . GLY A 1 86 ? -8.579 4.759 -1.370 1.00 94.81 86 GLY A CA 1
ATOM 612 C C . GLY A 1 86 ? -7.646 3.741 -2.031 1.00 94.81 86 GLY A C 1
ATOM 613 O O . GLY A 1 86 ? -7.095 4.008 -3.096 1.00 94.81 86 GLY A O 1
ATOM 614 N N . CYS A 1 87 ? -7.525 2.553 -1.439 1.00 97.12 87 CYS A N 1
ATOM 615 C CA . CYS A 1 87 ? -6.680 1.482 -1.951 1.00 97.12 87 CYS A CA 1
ATOM 616 C C . CYS A 1 87 ? -7.194 0.917 -3.272 1.00 97.12 87 CYS A C 1
ATOM 618 O O . CYS A 1 87 ? -6.393 0.612 -4.154 1.00 97.12 87 CYS A O 1
ATOM 620 N N . LYS A 1 88 ? -8.520 0.839 -3.454 1.00 95.88 88 LYS A N 1
ATOM 621 C CA . LYS A 1 88 ? -9.097 0.471 -4.746 1.00 95.88 88 LYS A CA 1
ATOM 622 C C . LYS A 1 88 ? -8.695 1.454 -5.843 1.00 95.88 88 LYS A C 1
ATOM 624 O O . LYS A 1 88 ? -8.258 1.019 -6.901 1.00 95.88 88 LYS A O 1
ATOM 629 N N . ALA A 1 89 ? -8.773 2.759 -5.584 1.00 96.81 89 ALA A N 1
ATOM 630 C CA . ALA A 1 89 ? -8.359 3.762 -6.561 1.00 96.81 89 ALA A CA 1
ATOM 631 C C . ALA A 1 89 ? -6.869 3.632 -6.926 1.00 96.81 89 ALA A C 1
ATOM 633 O O . ALA A 1 89 ? -6.514 3.727 -8.100 1.00 96.81 89 ALA A O 1
ATOM 634 N N . THR A 1 90 ? -5.994 3.364 -5.950 1.00 95.06 90 THR A N 1
ATOM 635 C CA . THR A 1 90 ? -4.566 3.132 -6.226 1.00 95.06 90 THR A CA 1
ATOM 636 C C . THR A 1 90 ? -4.303 1.817 -6.953 1.00 95.06 90 THR A C 1
ATOM 638 O O . THR A 1 90 ? -3.439 1.781 -7.822 1.00 95.06 90 THR A O 1
ATOM 641 N N . LEU A 1 91 ? -5.050 0.755 -6.646 1.00 95.25 91 LEU A N 1
ATOM 642 C CA . LEU A 1 91 ? -4.962 -0.531 -7.339 1.00 95.25 91 LEU A CA 1
ATOM 643 C C . LEU A 1 91 ? -5.407 -0.407 -8.800 1.00 95.25 91 LEU A C 1
ATOM 645 O O . LEU A 1 91 ? -4.706 -0.857 -9.703 1.00 95.25 91 LEU A O 1
ATOM 649 N N . ASP A 1 92 ? -6.531 0.265 -9.036 1.00 95.31 92 ASP A N 1
ATOM 650 C CA . ASP A 1 92 ? -7.052 0.513 -10.378 1.00 95.31 92 ASP A CA 1
ATOM 651 C C . ASP A 1 92 ? -6.076 1.395 -11.182 1.00 95.31 92 ASP A C 1
ATOM 653 O O . ASP A 1 92 ? -5.805 1.119 -12.350 1.00 95.31 92 ASP A O 1
ATOM 657 N N . ALA A 1 93 ? -5.476 2.412 -10.550 1.00 94.12 93 ALA A N 1
ATOM 658 C CA . ALA A 1 93 ? -4.429 3.220 -11.173 1.00 94.12 93 ALA A CA 1
ATOM 659 C C . ALA A 1 93 ? -3.179 2.386 -11.501 1.00 94.12 93 ALA A C 1
ATOM 661 O O . ALA A 1 93 ? -2.619 2.520 -12.592 1.00 94.12 93 ALA A O 1
ATOM 662 N N . LEU A 1 94 ? -2.763 1.493 -10.597 1.00 93.62 94 LEU A N 1
ATOM 663 C CA . LEU A 1 94 ? -1.608 0.620 -10.795 1.00 93.62 94 LEU A CA 1
ATOM 664 C C . LEU A 1 94 ? -1.795 -0.305 -12.000 1.00 93.62 94 LEU A C 1
ATOM 666 O O . LEU A 1 94 ? -0.864 -0.472 -12.785 1.00 93.62 94 LEU A O 1
ATOM 670 N N . ALA A 1 95 ? -3.009 -0.823 -12.199 1.00 90.75 95 ALA A N 1
ATOM 671 C CA . ALA A 1 95 ? -3.349 -1.688 -13.327 1.00 90.75 95 ALA A CA 1
ATOM 672 C C . ALA A 1 95 ? -3.190 -1.003 -14.700 1.00 90.75 95 ALA A C 1
ATOM 674 O O . ALA A 1 95 ? -3.052 -1.683 -15.719 1.00 90.75 95 ALA A O 1
ATOM 675 N N . THR A 1 96 ? -3.183 0.335 -14.748 1.00 93.25 96 THR A N 1
ATOM 676 C CA . THR A 1 96 ? -2.920 1.088 -15.987 1.00 93.25 96 THR A CA 1
ATOM 677 C C . THR A 1 96 ? -1.430 1.221 -16.310 1.00 93.25 96 THR A C 1
ATOM 679 O O . THR A 1 96 ? -1.078 1.566 -17.438 1.00 93.25 96 THR A O 1
ATOM 682 N N . ASN A 1 97 ? -0.541 0.926 -15.355 1.00 88.38 97 ASN A N 1
ATOM 683 C CA . ASN A 1 97 ? 0.898 0.993 -15.560 1.00 88.38 97 ASN A CA 1
ATOM 684 C C . ASN A 1 97 ? 1.416 -0.337 -16.145 1.00 88.38 97 ASN A C 1
ATOM 686 O O . ASN A 1 97 ? 1.410 -1.353 -15.449 1.00 88.38 97 ASN A O 1
ATOM 690 N N . PRO A 1 98 ? 1.927 -0.362 -17.391 1.00 85.56 98 PRO A N 1
ATOM 691 C CA . PRO A 1 98 ? 2.345 -1.598 -18.053 1.00 85.56 98 PRO A C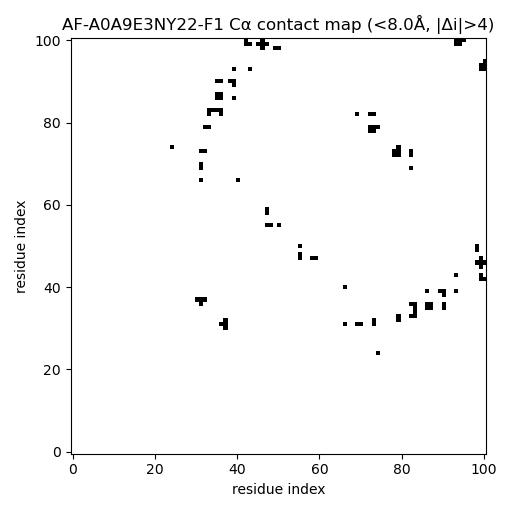A 1
ATOM 692 C C . PRO A 1 98 ? 3.547 -2.287 -17.391 1.00 85.56 98 PRO A C 1
ATOM 694 O O . PRO A 1 98 ? 3.764 -3.470 -17.635 1.00 85.56 98 PRO A O 1
ATOM 697 N N . LEU A 1 99 ? 4.318 -1.580 -16.558 1.00 83.56 99 LEU A N 1
ATOM 698 C CA . LEU A 1 99 ? 5.396 -2.183 -15.768 1.00 83.56 99 LEU A CA 1
ATOM 699 C C . LEU A 1 99 ? 4.871 -2.903 -14.518 1.00 83.56 99 LEU A C 1
ATOM 701 O O . LEU A 1 99 ? 5.531 -3.816 -14.020 1.00 83.56 99 LEU A O 1
ATOM 705 N N . CYS A 1 100 ? 3.696 -2.498 -14.026 1.00 82.19 100 CYS A N 1
ATOM 706 C CA . CYS A 1 100 ? 3.130 -2.947 -12.756 1.00 82.19 100 CYS A CA 1
ATOM 707 C C . CYS A 1 100 ? 1.872 -3.817 -12.881 1.00 82.19 100 CYS A C 1
ATOM 709 O O . CYS A 1 100 ? 1.326 -4.222 -11.857 1.00 82.19 100 CYS A O 1
ATOM 711 N N . LYS A 1 101 ? 1.429 -4.096 -14.109 1.00 71.56 101 LYS A N 1
ATOM 712 C CA . LYS A 1 101 ? 0.348 -5.036 -14.418 1.00 71.56 101 LYS A CA 1
ATOM 713 C C . LYS A 1 101 ? 0.823 -6.496 -14.402 1.00 71.56 101 LYS A C 1
ATOM 715 O O . LYS A 1 101 ? 2.014 -6.757 -14.710 1.00 71.56 101 LYS A O 1
#

Nearest PDB structures (foldseek):
  4d7x-assembly1_A  TM=5.046E-01  e=3.993E+00  Nakaseomyces glabratus

Secondary structure (DSSP, 8-state):
----------------S-----------SS--S-HHHHHHHHHHHHHHHTS-HHHHHHHHHHHHHHHHHHHHHTTSHHHHHHHHHHHHHHHHHHHT-TTT-

Solvent-accessible surface area (backbone atoms only — not comparable to full-atom values): 6262 Å² total; per-residue (Å²): 141,80,78,88,77,82,85,85,82,88,78,91,76,84,88,76,99,70,86,80,89,72,89,74,85,80,62,80,75,92,58,54,87,39,71,42,45,38,51,33,51,54,39,48,52,61,20,46,74,72,43,59,73,91,54,24,60,60,51,52,53,55,47,50,54,52,53,52,52,46,44,60,38,38,74,38,73,68,36,38,58,56,40,47,62,54,25,39,53,53,32,58,54,39,60,72,36,84,76,38,92

Sequence (101 aa):
MTKMIVGVIALCGLCAFACNKKEEASASGGAIGVQECDDYIKQYQACIDKMPAASKSTAETGFKVQVDAWKASAATAEGKAALKTGCKATLDALATNPLCK

Mean predicted aligned error: 12.66 Å